Protein AF-A0AAX2A1J1-F1 (afdb_monomer)

Structure (mmCIF, N/CA/C/O backbone):
data_AF-A0AAX2A1J1-F1
#
_entry.id   AF-A0AAX2A1J1-F1
#
loop_
_atom_site.group_PDB
_atom_site.id
_atom_site.type_symbol
_atom_site.label_atom_id
_atom_site.label_alt_id
_atom_site.label_comp_id
_atom_site.label_asym_id
_atom_site.label_entity_id
_atom_site.label_seq_id
_atom_site.pdbx_PDB_ins_code
_atom_site.Cartn_x
_atom_site.Cartn_y
_atom_site.Cartn_z
_atom_site.occupancy
_atom_site.B_iso_or_equiv
_atom_site.auth_seq_id
_atom_site.auth_comp_id
_atom_site.auth_asym_id
_atom_site.auth_atom_id
_atom_site.pdbx_PDB_model_num
ATOM 1 N N . VAL A 1 1 ? 20.962 13.060 -24.053 1.00 59.28 1 VAL A N 1
ATOM 2 C CA . VAL A 1 1 ? 22.257 12.412 -24.413 1.00 59.28 1 VAL A CA 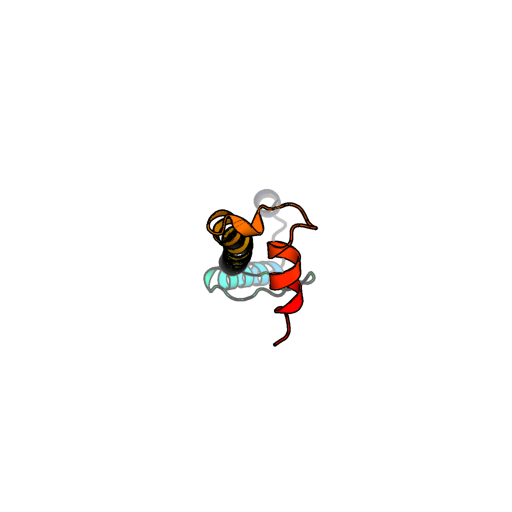1
ATOM 3 C C . VAL A 1 1 ? 22.185 11.640 -25.738 1.00 59.28 1 VAL A C 1
ATOM 5 O O . VAL A 1 1 ? 23.077 11.831 -26.556 1.00 59.28 1 VAL A O 1
ATOM 8 N N . PHE A 1 2 ? 21.122 10.861 -25.992 1.00 56.06 2 PHE A N 1
ATOM 9 C CA . PHE A 1 2 ? 20.852 10.137 -27.254 1.00 56.06 2 PHE A CA 1
ATOM 10 C C . PHE A 1 2 ? 21.056 10.980 -28.528 1.00 56.06 2 PHE A C 1
ATOM 12 O O . PHE A 1 2 ? 21.972 10.719 -29.308 1.00 56.06 2 PHE A O 1
ATOM 19 N N . ALA A 1 3 ? 20.286 12.065 -28.674 1.00 62.12 3 ALA A N 1
ATOM 20 C CA . ALA A 1 3 ? 20.320 12.920 -29.864 1.00 62.12 3 ALA A CA 1
ATOM 21 C C . ALA A 1 3 ? 21.706 13.538 -30.134 1.00 62.12 3 ALA A C 1
ATOM 23 O O . ALA A 1 3 ? 22.097 13.725 -31.282 1.00 62.12 3 ALA A O 1
ATOM 24 N N . LYS A 1 4 ? 22.480 13.814 -29.075 1.00 63.94 4 LYS A N 1
ATOM 25 C CA . LYS A 1 4 ? 23.810 14.436 -29.167 1.00 63.94 4 LYS A CA 1
ATOM 26 C C . LYS A 1 4 ? 24.893 13.445 -29.615 1.00 63.94 4 LYS A C 1
ATOM 28 O O . LYS A 1 4 ? 25.838 13.849 -30.275 1.00 63.94 4 LYS A O 1
ATOM 33 N N . ARG A 1 5 ? 24.761 12.153 -29.282 1.00 63.09 5 ARG A N 1
ATOM 34 C CA . ARG A 1 5 ? 25.709 11.106 -29.714 1.00 63.09 5 ARG A CA 1
ATOM 35 C C . ARG A 1 5 ? 25.433 10.630 -31.138 1.00 63.09 5 ARG A C 1
ATOM 37 O O . ARG A 1 5 ? 26.379 10.510 -31.906 1.00 63.09 5 ARG A O 1
ATOM 44 N N . SER A 1 6 ? 24.156 10.467 -31.497 1.00 60.91 6 SER A N 1
ATOM 45 C CA . SER A 1 6 ? 23.750 10.124 -32.866 1.00 60.91 6 SER A CA 1
ATOM 46 C C . SER A 1 6 ? 24.180 11.191 -33.875 1.00 60.91 6 SER A C 1
ATOM 48 O O . SER A 1 6 ? 24.700 10.849 -34.930 1.00 60.91 6 SER A O 1
ATOM 50 N N . LYS A 1 7 ? 24.024 12.481 -33.537 1.00 59.88 7 LYS A N 1
ATOM 51 C CA . LYS A 1 7 ? 24.474 13.595 -34.391 1.00 59.88 7 LYS A CA 1
ATOM 52 C C . LYS A 1 7 ? 25.988 13.628 -34.621 1.00 59.88 7 LYS A C 1
ATOM 54 O O . LYS A 1 7 ? 26.422 14.151 -35.637 1.00 59.88 7 LYS A O 1
ATOM 59 N N . ASN A 1 8 ? 26.781 13.066 -33.708 1.00 70.06 8 ASN A N 1
ATOM 60 C CA . ASN A 1 8 ? 28.243 13.155 -33.735 1.00 70.06 8 ASN A CA 1
ATOM 61 C C . ASN A 1 8 ? 28.918 11.891 -34.306 1.00 70.06 8 ASN A C 1
ATOM 63 O O . ASN A 1 8 ? 30.090 11.651 -34.021 1.00 70.06 8 ASN A O 1
ATOM 67 N N . GLY A 1 9 ? 28.191 11.041 -35.045 1.00 55.59 9 GLY A N 1
ATOM 68 C CA . GLY A 1 9 ? 28.754 9.890 -35.772 1.00 55.59 9 GLY A CA 1
ATOM 69 C C . GLY A 1 9 ? 29.298 8.747 -34.904 1.00 55.59 9 GLY A C 1
ATOM 70 O O . GLY A 1 9 ? 29.708 7.718 -35.429 1.00 55.59 9 GLY A O 1
ATOM 71 N N . ARG A 1 10 ? 29.268 8.873 -33.571 1.00 61.81 10 ARG A N 1
ATOM 72 C CA . ARG A 1 10 ? 29.493 7.757 -32.641 1.00 61.81 10 ARG A CA 1
ATOM 73 C C . ARG A 1 10 ? 28.192 6.980 -32.498 1.00 61.81 10 ARG A C 1
ATOM 75 O O . ARG A 1 10 ? 27.502 7.084 -31.479 1.00 61.81 10 ARG A O 1
ATOM 82 N N . SER A 1 11 ? 27.843 6.256 -33.557 1.00 59.28 11 SER A N 1
ATOM 83 C CA . SER A 1 11 ? 26.779 5.264 -33.507 1.00 59.28 11 SER A CA 1
ATOM 84 C C . SER A 1 11 ? 27.125 4.209 -32.459 1.00 59.28 11 SER A C 1
ATOM 86 O O . SER A 1 11 ? 28.288 3.933 -32.148 1.00 59.28 11 SER A O 1
ATOM 88 N N . TRP A 1 12 ? 26.090 3.669 -31.827 1.00 67.88 12 TRP A N 1
ATOM 89 C CA . TRP A 1 12 ? 26.261 2.487 -31.000 1.00 67.88 12 TRP A CA 1
ATOM 90 C C . TRP A 1 12 ? 26.746 1.328 -31.875 1.00 67.88 12 TRP A C 1
ATOM 92 O O . TRP A 1 12 ? 26.384 1.248 -33.046 1.00 67.88 12 TRP A O 1
ATOM 102 N N . ARG A 1 13 ? 27.549 0.426 -31.296 1.00 74.06 13 ARG A N 1
ATOM 103 C CA . ARG A 1 13 ? 27.784 -0.893 -31.902 1.00 74.06 13 ARG A CA 1
ATOM 104 C C . ARG A 1 13 ? 26.434 -1.594 -32.072 1.00 74.06 13 ARG A C 1
ATOM 106 O O . ARG A 1 13 ? 25.557 -1.391 -31.230 1.00 74.06 13 ARG A O 1
ATOM 113 N N . ASP A 1 14 ? 26.295 -2.440 -33.085 1.00 79.81 14 ASP A N 1
ATOM 114 C CA . ASP A 1 14 ? 25.028 -3.110 -33.427 1.00 79.81 14 ASP A CA 1
ATOM 115 C C . ASP A 1 14 ? 24.377 -3.808 -32.225 1.00 79.81 14 ASP A C 1
ATOM 117 O O . ASP A 1 14 ? 23.183 -3.651 -31.988 1.00 79.81 14 ASP A O 1
ATOM 121 N N . ALA A 1 15 ? 25.187 -4.442 -31.370 1.00 78.88 15 ALA A N 1
ATOM 122 C CA . ALA A 1 15 ? 24.731 -5.067 -30.127 1.00 78.88 15 ALA A CA 1
ATOM 123 C C . ALA A 1 15 ? 23.995 -4.100 -29.178 1.00 78.88 15 ALA A C 1
ATOM 125 O O . ALA A 1 15 ? 23.055 -4.483 -28.484 1.00 78.88 15 ALA A O 1
ATOM 126 N N . GLY A 1 16 ? 24.408 -2.833 -29.135 1.00 77.50 16 GLY A N 1
ATOM 127 C CA . GLY A 1 16 ? 23.718 -1.811 -28.357 1.00 77.50 16 GLY A CA 1
ATOM 128 C C . GLY A 1 16 ? 22.373 -1.442 -28.977 1.00 77.50 16 GLY A C 1
ATOM 129 O O . GLY A 1 16 ? 21.390 -1.287 -28.253 1.00 77.50 16 GLY A O 1
ATOM 130 N N . ILE A 1 17 ? 22.327 -1.264 -30.301 1.00 80.94 17 ILE A N 1
ATOM 131 C CA . ILE A 1 17 ? 21.092 -0.914 -31.020 1.00 80.94 17 ILE A CA 1
ATOM 132 C C . ILE A 1 17 ? 20.067 -2.032 -30.828 1.00 80.94 17 ILE A C 1
ATOM 134 O O . ILE A 1 17 ? 18.922 -1.769 -30.469 1.00 80.94 17 ILE A O 1
ATOM 138 N N . GLU A 1 18 ? 20.503 -3.279 -30.975 1.00 82.38 18 GLU A N 1
ATOM 139 C CA . GLU A 1 18 ? 19.675 -4.457 -30.762 1.00 82.38 18 GLU A CA 1
ATOM 140 C C . GLU A 1 18 ? 19.160 -4.549 -29.319 1.00 82.38 18 GLU A C 1
ATOM 142 O O . GLU A 1 18 ? 17.966 -4.753 -29.105 1.00 82.38 18 GLU A O 1
ATOM 147 N N . ALA A 1 19 ? 20.020 -4.330 -28.319 1.00 82.19 19 ALA A N 1
ATOM 148 C CA . ALA A 1 19 ? 19.602 -4.315 -26.918 1.00 82.19 19 ALA A CA 1
ATOM 149 C C . ALA A 1 19 ? 18.557 -3.220 -26.634 1.00 82.19 19 ALA A C 1
ATOM 151 O O . ALA A 1 19 ? 17.594 -3.459 -25.904 1.00 82.19 19 ALA A O 1
ATOM 152 N N . MET A 1 20 ? 18.711 -2.037 -27.238 1.00 82.19 20 MET A N 1
ATOM 153 C CA . MET A 1 20 ? 17.740 -0.948 -27.114 1.00 82.19 20 MET A CA 1
ATOM 154 C C . MET A 1 20 ? 16.406 -1.303 -27.779 1.00 82.19 20 MET A C 1
ATOM 156 O O . MET A 1 20 ? 15.359 -1.103 -27.169 1.00 82.19 20 MET A O 1
ATOM 160 N N . LEU A 1 21 ? 16.422 -1.860 -28.992 1.00 85.44 21 LEU A N 1
ATOM 161 C CA . LEU A 1 21 ? 15.205 -2.292 -29.685 1.00 85.44 21 LEU A CA 1
ATOM 162 C C . LEU A 1 21 ? 14.471 -3.386 -28.906 1.00 85.44 21 LEU A C 1
ATOM 164 O O . LEU A 1 21 ? 13.264 -3.278 -28.705 1.00 85.44 21 LEU A O 1
ATOM 168 N N . ARG A 1 22 ? 15.196 -4.384 -28.388 1.00 84.00 22 ARG A N 1
ATOM 169 C CA . ARG A 1 22 ? 14.626 -5.431 -27.528 1.00 84.00 22 ARG A CA 1
ATOM 170 C C . ARG A 1 22 ? 13.977 -4.850 -26.275 1.00 84.00 22 ARG A C 1
ATOM 172 O O . ARG A 1 22 ? 12.898 -5.294 -25.903 1.00 84.00 22 ARG A O 1
ATOM 179 N N . ALA A 1 23 ? 14.587 -3.840 -25.654 1.00 82.69 23 ALA A N 1
ATOM 180 C CA . ALA A 1 23 ? 13.986 -3.156 -24.512 1.00 82.69 23 ALA A CA 1
ATOM 181 C C . ALA A 1 23 ? 12.698 -2.408 -24.900 1.00 82.69 23 ALA A C 1
ATOM 183 O O . ALA A 1 23 ? 11.714 -2.482 -24.176 1.00 82.69 23 ALA A O 1
ATOM 184 N N . ILE A 1 24 ? 12.669 -1.721 -26.048 1.00 83.62 24 ILE A N 1
ATOM 185 C CA . ILE A 1 24 ? 11.465 -1.015 -26.523 1.00 83.62 24 I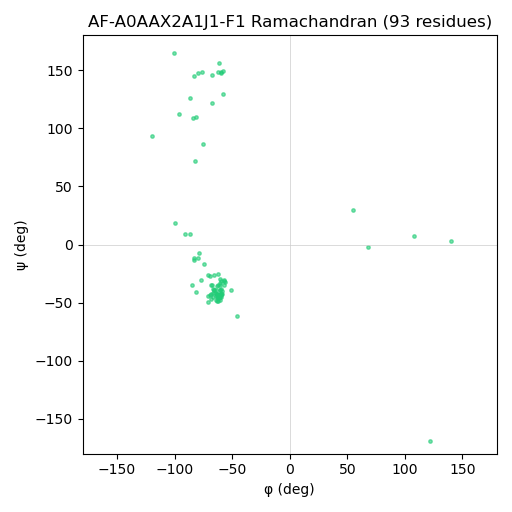LE A CA 1
ATOM 186 C C . ILE A 1 24 ? 10.322 -1.995 -26.809 1.00 83.62 24 ILE A C 1
ATOM 188 O O . ILE A 1 24 ? 9.186 -1.727 -26.421 1.00 83.62 24 ILE A O 1
ATOM 192 N N . VAL A 1 25 ? 10.618 -3.117 -27.469 1.00 87.12 25 VAL A N 1
ATOM 193 C CA . VAL A 1 25 ? 9.638 -4.178 -27.744 1.00 87.12 25 VAL A CA 1
ATOM 194 C C . VAL A 1 25 ? 9.130 -4.779 -26.437 1.00 87.12 25 VAL A C 1
ATOM 196 O O . VAL A 1 25 ? 7.929 -4.803 -26.216 1.00 87.12 25 VAL A O 1
ATOM 199 N N . ALA A 1 26 ? 10.024 -5.132 -25.512 1.00 83.19 26 ALA A N 1
ATOM 200 C CA . ALA A 1 26 ? 9.634 -5.658 -24.208 1.00 83.19 26 ALA A CA 1
ATOM 201 C C . ALA A 1 26 ? 8.761 -4.679 -23.401 1.00 83.19 26 ALA A C 1
ATOM 203 O O . ALA A 1 26 ? 7.793 -5.109 -22.787 1.00 83.19 26 ALA A O 1
ATOM 204 N N . ILE A 1 27 ? 9.033 -3.366 -23.446 1.00 79.50 27 ILE A N 1
ATOM 205 C CA . ILE A 1 27 ? 8.161 -2.355 -22.818 1.00 79.50 27 ILE A CA 1
ATOM 206 C C . ILE A 1 27 ? 6.776 -2.338 -23.476 1.00 79.50 27 ILE A C 1
ATOM 208 O O . ILE A 1 27 ? 5.775 -2.257 -22.770 1.00 79.50 27 ILE A O 1
ATOM 212 N N . LYS A 1 28 ? 6.706 -2.396 -24.814 1.00 81.88 28 LYS A N 1
ATOM 213 C CA . LYS A 1 28 ? 5.432 -2.424 -25.553 1.00 81.88 28 LYS A CA 1
ATOM 214 C C . LYS A 1 28 ? 4.619 -3.683 -25.263 1.00 81.88 28 LYS A C 1
ATOM 216 O O . LYS A 1 28 ? 3.407 -3.582 -25.124 1.00 81.88 28 LYS A O 1
ATOM 221 N N . ASP A 1 29 ? 5.292 -4.818 -25.139 1.00 81.69 29 ASP A N 1
ATOM 222 C CA . ASP A 1 29 ? 4.679 -6.123 -24.897 1.00 81.69 29 ASP A CA 1
ATOM 223 C C . ASP A 1 29 ? 4.468 -6.403 -23.398 1.00 81.69 29 ASP A C 1
ATOM 225 O O . ASP A 1 29 ? 4.120 -7.519 -23.018 1.00 81.69 29 ASP A O 1
ATOM 229 N N . THR A 1 30 ? 4.680 -5.409 -22.522 1.00 74.62 30 THR A N 1
ATOM 230 C CA . THR A 1 30 ? 4.563 -5.531 -21.053 1.00 74.62 30 THR A CA 1
ATOM 231 C C . THR A 1 30 ? 5.416 -6.658 -20.451 1.00 74.62 30 THR A C 1
ATOM 233 O O . THR A 1 30 ? 5.090 -7.237 -19.419 1.00 74.62 30 THR A O 1
ATOM 236 N N . LEU A 1 31 ? 6.543 -6.974 -21.089 1.00 79.06 31 LEU A N 1
ATOM 237 C CA . LEU A 1 31 ? 7.479 -7.997 -20.638 1.00 79.06 31 LEU A CA 1
ATOM 238 C C . LEU A 1 31 ? 8.439 -7.445 -19.579 1.00 79.06 31 LEU A C 1
ATOM 240 O O . LEU A 1 31 ? 8.909 -6.307 -19.648 1.00 79.06 31 LEU A O 1
ATOM 244 N N . LEU A 1 32 ? 8.803 -8.303 -18.626 1.00 74.19 32 LEU A N 1
ATOM 245 C CA . LEU A 1 32 ? 9.766 -7.975 -17.579 1.00 74.19 32 LEU A CA 1
ATOM 246 C C . LEU A 1 32 ? 11.171 -7.795 -18.163 1.00 74.19 32 LEU A C 1
ATOM 248 O O . LEU A 1 32 ? 11.759 -8.719 -18.730 1.00 74.19 32 LEU A O 1
ATOM 252 N N . ILE A 1 33 ? 11.754 -6.613 -17.959 1.00 78.25 33 ILE A N 1
ATOM 253 C CA . ILE A 1 33 ? 13.118 -6.323 -18.405 1.00 78.25 33 ILE A CA 1
ATOM 254 C C . ILE A 1 33 ? 14.081 -6.558 -17.249 1.00 78.25 33 ILE A C 1
ATOM 256 O O . ILE A 1 33 ? 14.096 -5.831 -16.258 1.00 78.25 33 ILE A O 1
ATOM 260 N N . ARG A 1 34 ? 14.929 -7.578 -17.386 1.00 72.69 34 ARG A N 1
ATOM 261 C CA . ARG A 1 34 ? 16.028 -7.838 -16.456 1.00 72.69 34 ARG A CA 1
ATOM 262 C C . ARG A 1 34 ? 17.226 -6.954 -16.780 1.00 72.69 34 ARG A C 1
ATOM 264 O O . ARG A 1 34 ? 17.929 -7.169 -17.765 1.00 72.69 34 ARG A O 1
ATOM 271 N N . THR A 1 35 ? 17.484 -6.003 -15.902 1.00 75.31 35 THR A N 1
ATOM 272 C CA . THR A 1 35 ? 18.664 -5.137 -15.900 1.00 75.31 35 THR A CA 1
ATOM 273 C C . THR A 1 35 ? 19.690 -5.626 -14.879 1.00 75.31 35 THR A C 1
ATOM 275 O O . THR A 1 35 ? 19.380 -6.430 -14.000 1.00 75.31 35 THR A O 1
ATOM 278 N N . ARG A 1 36 ? 20.933 -5.138 -14.976 1.00 73.25 36 ARG A N 1
ATOM 279 C CA . ARG A 1 36 ? 22.004 -5.464 -14.016 1.00 73.25 36 ARG A CA 1
ATOM 280 C C . ARG A 1 36 ? 21.627 -5.108 -12.569 1.00 73.25 36 ARG A C 1
ATOM 282 O O . ARG A 1 36 ? 22.021 -5.825 -11.659 1.00 73.25 36 ARG A O 1
ATOM 289 N N . ASP A 1 37 ? 20.825 -4.060 -12.394 1.00 70.69 37 ASP A N 1
ATOM 290 C CA . ASP A 1 37 ? 20.356 -3.565 -11.093 1.00 70.69 37 ASP A CA 1
ATOM 291 C C . ASP A 1 37 ? 19.017 -4.191 -10.647 1.00 70.69 37 ASP A C 1
ATOM 293 O O . ASP A 1 37 ? 18.414 -3.746 -9.674 1.00 70.69 37 ASP A O 1
ATOM 297 N N . GLY A 1 38 ? 18.533 -5.221 -11.354 1.00 78.06 38 GLY A N 1
ATOM 298 C CA . GLY A 1 38 ? 17.296 -5.939 -11.032 1.00 78.06 38 GLY A CA 1
ATOM 299 C C . GLY A 1 38 ? 16.251 -5.923 -12.151 1.00 78.06 38 GLY A C 1
ATOM 300 O O . GLY A 1 38 ? 16.527 -5.549 -13.294 1.00 78.06 38 GLY A O 1
ATOM 301 N N . VAL A 1 39 ? 15.037 -6.369 -11.821 1.00 75.31 39 VAL A N 1
ATOM 302 C CA . VAL A 1 39 ? 13.908 -6.452 -12.760 1.00 75.31 39 VAL A CA 1
ATOM 303 C C . VAL A 1 39 ? 13.169 -5.118 -12.799 1.00 75.31 39 VAL A C 1
ATOM 305 O O . VAL A 1 39 ? 12.752 -4.587 -11.769 1.00 75.31 39 VAL A O 1
ATOM 308 N N . MET A 1 40 ? 13.012 -4.570 -13.996 1.00 68.56 40 MET A N 1
ATOM 309 C CA . MET A 1 40 ? 12.206 -3.387 -14.236 1.00 68.56 40 MET A CA 1
ATOM 310 C C . MET A 1 40 ? 10.746 -3.817 -14.402 1.00 68.56 40 MET A C 1
ATOM 312 O O . MET A 1 40 ? 10.387 -4.442 -15.398 1.00 68.56 40 MET A O 1
ATOM 316 N N . TYR A 1 41 ? 9.941 -3.493 -13.394 1.00 65.06 41 TYR A N 1
ATOM 317 C CA . TYR A 1 41 ? 8.493 -3.697 -13.386 1.00 65.06 41 TYR A CA 1
ATOM 318 C C . TYR A 1 41 ? 7.787 -2.643 -14.238 1.00 65.06 41 TYR A C 1
ATOM 320 O O . TYR A 1 41 ? 8.237 -1.489 -14.307 1.00 65.06 41 TYR A O 1
ATOM 328 N N . GLY A 1 42 ? 6.668 -3.036 -14.844 1.00 63.41 42 GLY A N 1
ATOM 329 C CA . GLY A 1 42 ? 5.796 -2.116 -15.566 1.00 63.41 42 GLY A CA 1
ATOM 330 C C . GLY A 1 42 ? 5.226 -1.038 -14.638 1.00 63.41 42 GLY A C 1
ATOM 331 O O . GLY A 1 42 ? 5.128 -1.212 -13.420 1.00 63.41 42 GLY A O 1
ATOM 332 N N . ALA A 1 43 ? 4.840 0.109 -15.203 1.00 59.25 43 ALA A N 1
ATOM 333 C CA . ALA A 1 43 ? 4.182 1.167 -14.432 1.00 59.25 43 ALA A CA 1
ATOM 334 C C . ALA A 1 43 ? 2.850 0.690 -13.813 1.00 59.25 43 ALA A C 1
ATOM 336 O O . ALA A 1 43 ? 2.492 1.150 -12.732 1.00 59.25 43 ALA A O 1
ATOM 337 N N . GLU A 1 44 ? 2.167 -0.261 -14.456 1.00 57.53 44 GLU A N 1
ATOM 338 C CA . GLU A 1 44 ? 0.901 -0.842 -13.990 1.00 57.53 44 GLU A CA 1
ATOM 339 C C . GLU A 1 44 ? 1.067 -1.686 -12.717 1.00 57.53 44 GLU A C 1
ATOM 341 O O . GLU A 1 44 ? 0.370 -1.431 -11.738 1.00 57.53 44 GLU A O 1
ATOM 346 N N . GLU A 1 45 ? 2.063 -2.577 -12.645 1.00 58.50 45 GLU A N 1
ATOM 347 C CA . GLU A 1 45 ? 2.342 -3.379 -11.435 1.00 58.50 45 GLU A CA 1
ATOM 348 C C . GLU A 1 45 ? 2.690 -2.493 -10.218 1.00 58.50 45 GLU A C 1
ATOM 350 O O . GLU A 1 45 ? 2.348 -2.783 -9.065 1.00 58.50 45 GLU A O 1
ATOM 355 N N . ARG A 1 46 ? 3.340 -1.344 -10.457 1.00 58.28 46 ARG A N 1
ATOM 356 C CA . ARG A 1 46 ? 3.611 -0.349 -9.405 1.00 58.28 46 ARG A CA 1
ATOM 357 C C . ARG A 1 46 ? 2.361 0.393 -8.934 1.00 58.28 46 ARG A C 1
ATOM 359 O O . ARG A 1 46 ? 2.354 0.886 -7.809 1.00 58.28 46 ARG A O 1
ATOM 366 N N . GLU A 1 47 ? 1.334 0.525 -9.764 1.00 59.97 47 GLU A N 1
ATOM 367 C CA . GLU A 1 47 ? 0.069 1.159 -9.381 1.00 59.97 47 GLU A CA 1
ATOM 368 C C . GLU A 1 47 ? -0.876 0.170 -8.690 1.00 59.97 47 GLU A C 1
ATOM 370 O O . GLU A 1 47 ? -1.540 0.541 -7.722 1.00 59.97 47 GLU A O 1
ATOM 375 N N . GLU A 1 48 ? -0.887 -1.101 -9.092 1.00 61.28 48 GLU A N 1
ATOM 376 C CA . GLU A 1 48 ? -1.655 -2.152 -8.411 1.00 61.28 48 GLU A CA 1
ATOM 377 C C . GLU A 1 48 ? -1.211 -2.324 -6.957 1.00 61.28 48 GLU A C 1
ATOM 379 O O . GLU A 1 48 ? -2.024 -2.235 -6.036 1.00 61.28 48 GLU A O 1
ATOM 384 N N . THR A 1 49 ? 0.098 -2.411 -6.721 1.00 64.00 49 THR A N 1
ATOM 385 C CA . THR A 1 49 ? 0.664 -2.481 -5.362 1.00 64.00 49 THR A CA 1
ATOM 386 C C . THR A 1 49 ? 0.328 -1.249 -4.505 1.00 64.00 49 THR A C 1
ATOM 388 O O . THR A 1 49 ? 0.075 -1.355 -3.298 1.00 64.00 49 THR A O 1
ATOM 391 N N . LYS A 1 50 ? 0.246 -0.053 -5.103 1.00 65.06 50 LYS A N 1
ATOM 392 C CA . LYS A 1 50 ? -0.230 1.157 -4.405 1.00 65.06 50 LYS A CA 1
ATOM 393 C C . LYS A 1 50 ? -1.720 1.080 -4.077 1.00 65.06 50 LYS A C 1
ATOM 395 O O . LYS A 1 50 ? -2.114 1.424 -2.964 1.00 65.06 50 LYS A O 1
ATOM 400 N N . ARG A 1 51 ? -2.556 0.611 -5.003 1.00 64.44 51 ARG A N 1
ATOM 401 C CA . ARG A 1 51 ? -3.999 0.445 -4.767 1.00 64.44 51 ARG A CA 1
ATOM 402 C C . ARG A 1 51 ? -4.264 -0.556 -3.648 1.00 64.44 51 ARG A C 1
ATOM 404 O O . ARG A 1 51 ? -5.008 -0.246 -2.721 1.00 64.44 51 ARG A O 1
ATOM 411 N N . GLU A 1 52 ? -3.584 -1.697 -3.661 1.00 68.44 52 GLU A N 1
ATOM 412 C CA . GLU A 1 52 ? -3.693 -2.705 -2.603 1.00 68.44 52 GLU A CA 1
ATOM 413 C C . GLU A 1 52 ? -3.290 -2.160 -1.229 1.00 68.44 52 GLU A C 1
ATOM 415 O O . GLU A 1 52 ? -3.961 -2.406 -0.221 1.00 68.44 52 GLU A O 1
ATOM 420 N N . THR A 1 53 ? -2.204 -1.387 -1.165 1.00 76.06 53 THR A N 1
ATOM 421 C CA . THR A 1 53 ? -1.758 -0.780 0.096 1.00 76.06 53 THR A CA 1
ATOM 422 C C . THR A 1 53 ? -2.720 0.295 0.599 1.00 76.06 53 THR A C 1
ATOM 424 O O . THR A 1 53 ? -2.934 0.389 1.811 1.00 76.06 53 THR A O 1
ATOM 427 N N . ILE A 1 54 ? -3.354 1.063 -0.291 1.00 77.88 54 ILE A N 1
ATOM 428 C CA . ILE A 1 54 ? -4.406 2.026 0.066 1.00 77.88 54 ILE A CA 1
ATOM 429 C C . ILE A 1 54 ? -5.630 1.301 0.636 1.00 77.88 54 ILE A C 1
ATOM 431 O O . ILE A 1 54 ? -6.103 1.673 1.711 1.00 77.88 54 ILE A O 1
ATOM 435 N N . VAL A 1 55 ? -6.100 0.235 -0.017 1.00 81.88 55 VAL A N 1
ATOM 436 C CA . VAL A 1 55 ? -7.256 -0.552 0.447 1.00 81.88 55 VAL A CA 1
ATOM 437 C C . VAL A 1 55 ? -6.987 -1.162 1.823 1.00 81.88 55 VAL A C 1
ATOM 439 O O . VAL A 1 55 ? -7.807 -1.030 2.730 1.00 81.88 55 VAL A O 1
ATOM 442 N N . LYS A 1 56 ? -5.801 -1.746 2.038 1.00 83.19 56 LYS A N 1
ATOM 443 C CA . LYS A 1 56 ? -5.416 -2.289 3.353 1.00 83.19 56 LYS A CA 1
ATOM 444 C C . LYS A 1 56 ? -5.388 -1.215 4.444 1.00 83.19 56 LYS A C 1
ATOM 446 O O . LYS A 1 56 ? -5.811 -1.477 5.570 1.00 83.19 56 LYS A O 1
ATOM 451 N N . LYS A 1 57 ? -4.912 -0.003 4.136 1.00 83.44 57 LYS A N 1
ATOM 452 C CA . LYS A 1 57 ? -4.933 1.128 5.081 1.00 83.44 57 LYS A CA 1
ATOM 453 C C . LYS A 1 57 ? -6.359 1.591 5.382 1.00 83.44 57 LYS A C 1
ATOM 455 O O . LYS A 1 57 ? -6.668 1.851 6.543 1.00 83.44 57 LYS A O 1
ATOM 460 N N . ALA A 1 58 ? -7.220 1.658 4.369 1.00 80.69 58 ALA A N 1
ATOM 461 C CA . ALA A 1 58 ? -8.622 2.025 4.535 1.00 80.69 58 ALA A CA 1
ATOM 462 C C . ALA A 1 58 ? -9.366 1.015 5.423 1.00 80.69 58 ALA A C 1
ATOM 464 O O . ALA A 1 58 ? -10.021 1.420 6.378 1.00 80.69 58 ALA A O 1
ATOM 465 N N . LEU A 1 59 ? -9.185 -0.290 5.189 1.00 84.19 59 LEU A N 1
ATOM 466 C CA . LEU A 1 59 ? -9.784 -1.345 6.015 1.00 84.19 59 LEU A CA 1
ATOM 467 C C . LEU A 1 59 ? -9.349 -1.261 7.483 1.00 84.19 59 LEU A C 1
ATOM 469 O O . LEU A 1 59 ? -10.192 -1.343 8.373 1.00 84.19 59 LEU A O 1
ATOM 473 N N . LYS A 1 60 ? -8.056 -1.030 7.749 1.00 81.88 60 LYS A N 1
ATOM 474 C CA . LYS A 1 60 ? -7.571 -0.811 9.122 1.00 81.88 60 LYS A CA 1
ATOM 475 C C . LYS A 1 60 ? -8.235 0.399 9.775 1.00 81.88 60 LYS A C 1
ATOM 477 O O . LYS A 1 60 ? -8.637 0.318 10.929 1.00 81.88 60 LYS A O 1
ATOM 482 N N . ARG A 1 61 ? -8.383 1.503 9.036 1.00 82.38 61 ARG A N 1
ATOM 483 C CA . ARG A 1 61 ? -9.029 2.720 9.546 1.00 82.38 61 ARG A CA 1
ATOM 484 C C . ARG A 1 61 ? -10.496 2.479 9.900 1.00 82.38 61 ARG A C 1
ATOM 486 O O . ARG A 1 61 ? -10.925 2.917 10.960 1.00 82.38 61 ARG A O 1
ATOM 493 N N . VAL A 1 62 ? -11.229 1.752 9.056 1.00 82.06 62 VAL A N 1
ATOM 494 C CA . VAL A 1 62 ? -12.624 1.371 9.327 1.00 82.06 62 VAL A CA 1
ATOM 495 C C . VAL A 1 62 ? -12.718 0.498 10.578 1.00 82.06 62 VAL A C 1
ATOM 497 O O . VAL A 1 62 ? -13.559 0.761 11.428 1.00 82.06 62 VAL A O 1
ATOM 500 N N . GLN A 1 63 ? -11.832 -0.491 10.741 1.00 80.12 63 GLN A N 1
ATOM 501 C CA . GLN A 1 63 ? -11.804 -1.326 11.949 1.00 80.12 63 GLN A CA 1
ATOM 502 C C . GLN A 1 63 ? -11.570 -0.500 13.221 1.00 80.12 63 GLN A C 1
ATOM 504 O O . GLN A 1 63 ? -12.277 -0.690 14.207 1.00 80.12 63 GLN A O 1
ATOM 509 N N . THR A 1 64 ? -10.620 0.440 13.199 1.00 78.88 64 THR A N 1
ATOM 510 C CA . THR A 1 64 ? -10.368 1.332 14.341 1.00 78.88 64 THR A CA 1
ATOM 511 C C . THR A 1 64 ? -11.589 2.199 14.647 1.00 78.88 64 THR A C 1
ATOM 513 O O . THR A 1 64 ? -12.058 2.214 15.782 1.00 78.88 64 THR A O 1
ATOM 516 N N . GLN A 1 65 ? -12.170 2.837 13.629 1.00 81.06 65 GLN A N 1
ATOM 517 C CA . GLN A 1 65 ? -13.363 3.671 13.797 1.00 81.06 65 GLN A CA 1
ATOM 518 C C . GLN A 1 65 ? -14.566 2.875 14.304 1.00 81.06 65 GLN A C 1
ATOM 520 O O . GLN A 1 65 ? -15.338 3.380 15.106 1.00 81.06 65 GLN A O 1
ATOM 525 N N . MET A 1 66 ? -14.719 1.615 13.896 1.00 77.56 66 MET A N 1
ATOM 526 C CA . MET A 1 66 ? -15.825 0.777 14.353 1.00 77.56 66 MET A CA 1
ATOM 527 C C . MET A 1 66 ? -15.768 0.527 15.864 1.00 77.56 66 MET A C 1
ATOM 529 O O . MET A 1 66 ? -16.807 0.523 16.515 1.00 77.56 66 MET A O 1
ATOM 533 N N . THR A 1 67 ? -14.572 0.384 16.446 1.00 75.81 67 THR A N 1
ATOM 534 C CA . THR A 1 67 ? -14.436 0.250 17.908 1.00 75.81 67 THR A CA 1
ATOM 535 C C . THR A 1 67 ? -14.811 1.523 18.662 1.00 75.81 67 THR A C 1
ATOM 537 O O . THR A 1 67 ? -15.394 1.435 19.741 1.00 75.81 67 THR A O 1
ATOM 540 N N . GLU A 1 68 ? -14.519 2.691 18.088 1.00 77.62 68 GLU A N 1
ATOM 541 C CA . GLU A 1 68 ? -14.889 3.995 18.649 1.00 77.62 68 GLU A CA 1
ATOM 542 C C . GLU A 1 68 ? -16.401 4.211 18.543 1.00 77.62 68 GLU A C 1
ATOM 544 O O . GLU A 1 68 ? -17.055 4.433 19.553 1.00 77.62 68 GLU A O 1
ATOM 549 N N . VAL A 1 69 ? -16.988 3.991 17.362 1.00 77.75 69 VAL A N 1
ATOM 550 C CA . VAL A 1 69 ? -18.438 4.111 17.137 1.00 77.75 69 VAL A CA 1
ATOM 551 C C . VAL A 1 69 ? -19.228 3.167 18.043 1.00 77.75 69 VAL A C 1
ATOM 553 O O . VAL A 1 69 ? -20.243 3.561 18.611 1.00 77.75 69 VAL A O 1
ATOM 556 N N . VAL A 1 70 ? -18.789 1.916 18.208 1.00 78.56 70 VAL A N 1
ATOM 557 C CA . VAL A 1 70 ? -19.459 0.970 19.114 1.00 78.56 70 VAL A CA 1
ATOM 558 C C . VAL A 1 70 ? -19.342 1.423 20.569 1.00 78.56 70 VAL A C 1
ATOM 560 O O . VAL A 1 70 ? -20.315 1.314 21.309 1.00 78.56 70 VAL A O 1
ATOM 563 N N . ARG A 1 71 ? -18.188 1.962 20.984 1.00 75.19 71 ARG A N 1
ATOM 564 C CA . ARG A 1 71 ? -18.006 2.514 22.334 1.00 75.19 71 ARG A CA 1
ATOM 565 C C . ARG A 1 71 ? -18.930 3.707 22.578 1.00 75.19 71 ARG A C 1
ATOM 567 O O . ARG A 1 71 ? -19.561 3.755 23.628 1.00 75.19 71 ARG A O 1
ATOM 574 N N . ASP A 1 72 ? -19.061 4.591 21.593 1.00 78.31 72 ASP A N 1
ATOM 575 C CA . ASP A 1 72 ? -19.891 5.796 21.679 1.00 78.31 72 ASP A CA 1
ATOM 576 C C . ASP A 1 72 ? -21.397 5.485 21.719 1.00 78.31 72 ASP A C 1
ATOM 578 O O . ASP A 1 72 ? -22.181 6.224 22.311 1.00 78.31 72 ASP A O 1
ATOM 582 N N . ASN A 1 73 ? -21.822 4.358 21.136 1.00 79.12 73 ASN A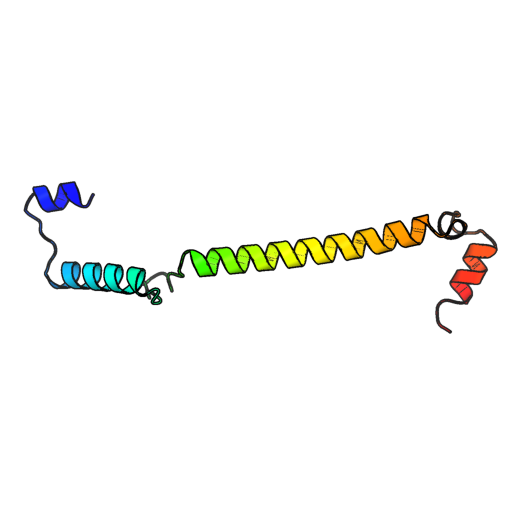 N 1
ATOM 583 C CA . ASN A 1 73 ? -23.216 3.902 21.190 1.00 79.12 73 ASN A CA 1
ATOM 584 C C . ASN A 1 73 ? -23.597 3.229 22.514 1.00 79.12 73 ASN A C 1
ATOM 586 O O . ASN A 1 73 ? -24.766 2.908 22.726 1.00 79.12 73 ASN A O 1
ATOM 590 N N . ILE A 1 74 ? -22.631 2.982 23.397 1.00 80.00 74 ILE A N 1
ATOM 591 C CA . ILE A 1 74 ? -22.846 2.249 24.637 1.00 80.00 74 ILE A CA 1
ATOM 592 C C . ILE A 1 74 ? -22.489 3.169 25.816 1.00 80.00 74 ILE A C 1
ATOM 594 O O . ILE A 1 74 ? -21.338 3.204 26.254 1.00 80.00 74 ILE A O 1
ATOM 598 N N . PRO A 1 75 ? -23.472 3.893 26.392 1.00 76.81 75 PRO A N 1
ATOM 599 C CA . PRO A 1 75 ? -23.220 4.947 27.378 1.00 76.81 75 PRO A CA 1
ATOM 600 C C . PRO A 1 75 ? -22.446 4.489 28.619 1.00 76.81 75 PRO A C 1
ATOM 602 O O . PRO A 1 75 ? -21.692 5.258 29.211 1.00 76.81 75 PRO A O 1
ATOM 605 N N . TYR A 1 76 ? -22.607 3.228 29.025 1.00 74.31 76 TYR A N 1
ATOM 606 C CA . TYR A 1 76 ? -21.907 2.681 30.185 1.00 74.31 76 TYR A CA 1
ATOM 607 C C . TYR A 1 76 ? -20.419 2.393 29.930 1.00 74.31 76 TYR A C 1
ATOM 609 O O . TYR A 1 76 ? -19.662 2.282 30.889 1.00 74.31 76 TYR A O 1
ATOM 617 N N . LEU A 1 77 ? -19.970 2.330 28.669 1.00 73.56 77 LEU A N 1
ATOM 618 C CA . LEU A 1 77 ? -18.547 2.211 28.325 1.00 73.56 77 LEU A CA 1
ATOM 619 C C . LEU A 1 77 ? -17.796 3.551 28.392 1.00 73.56 77 LEU A C 1
ATOM 621 O O . LEU A 1 77 ? -16.567 3.550 28.359 1.00 73.56 77 LEU A O 1
ATOM 625 N N . HIS A 1 78 ? -18.504 4.680 28.513 1.00 74.25 78 HIS A N 1
ATOM 626 C CA . HIS A 1 78 ? -17.901 5.995 28.769 1.00 74.25 78 HIS A CA 1
ATOM 627 C C . HIS A 1 78 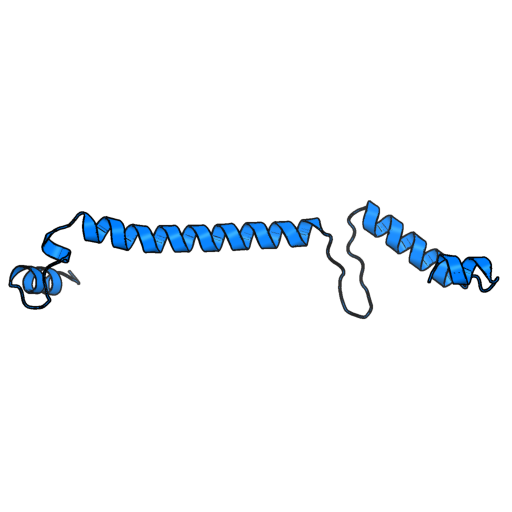? -17.612 6.264 30.248 1.00 74.25 78 HIS A C 1
ATOM 629 O O . HIS A 1 78 ? -16.955 7.254 30.573 1.00 74.25 78 HIS A O 1
ATOM 635 N N . GLN A 1 79 ? -18.125 5.429 31.152 1.00 74.88 79 GLN A N 1
ATOM 636 C CA . GLN A 1 79 ? -17.950 5.638 32.583 1.00 74.88 79 GLN A CA 1
ATOM 637 C C . GLN A 1 79 ? -16.484 5.443 32.983 1.00 74.88 79 GLN A C 1
ATOM 639 O O . GLN A 1 79 ? -15.770 4.615 32.415 1.00 74.88 79 GLN A O 1
ATOM 644 N N . SER A 1 80 ? -16.029 6.211 33.974 1.00 71.50 80 SER A N 1
ATOM 645 C CA . SER A 1 8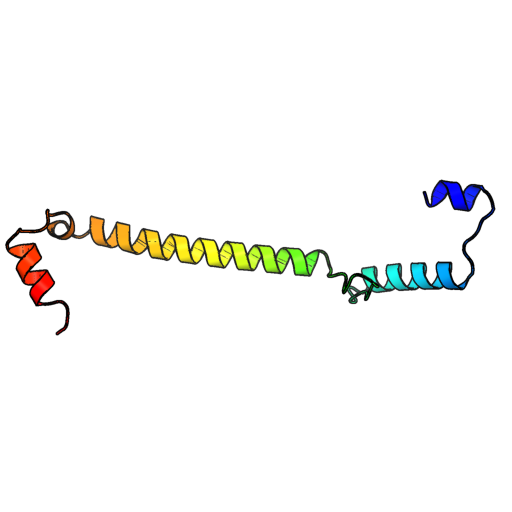0 ? -14.693 6.042 34.538 1.00 71.50 80 SER A CA 1
ATOM 646 C C . SER A 1 80 ? -14.522 4.638 35.126 1.00 71.50 80 SER A C 1
ATOM 648 O O . SER A 1 80 ? -15.466 4.021 35.633 1.00 71.50 80 SER A O 1
ATOM 650 N N . SER A 1 81 ? -13.289 4.131 35.072 1.00 67.06 81 SER A N 1
ATOM 651 C CA . SER A 1 81 ? -12.909 2.894 35.750 1.00 67.06 81 SER A CA 1
ATOM 652 C C . SER A 1 81 ? -13.186 3.017 37.253 1.00 67.06 81 SER A C 1
ATOM 654 O O . SER A 1 81 ? -12.750 3.992 37.867 1.00 67.06 81 SER A O 1
ATOM 656 N N . GLY A 1 82 ? -13.890 2.037 37.829 1.00 70.25 82 GLY A N 1
ATOM 657 C CA . GLY A 1 82 ? -14.279 2.016 39.249 1.00 70.25 82 GLY A CA 1
ATOM 658 C C . GLY A 1 82 ? -15.769 2.260 39.519 1.00 70.25 82 GLY A C 1
ATOM 659 O O . GLY A 1 82 ? -16.168 2.406 40.670 1.00 70.25 82 GLY A O 1
ATOM 660 N N . THR A 1 83 ? -16.609 2.318 38.481 1.00 79.44 83 THR A N 1
ATOM 661 C CA . THR A 1 83 ? -18.066 2.243 38.658 1.00 79.44 83 THR A CA 1
ATOM 662 C C . THR A 1 83 ? -18.517 0.788 38.855 1.00 79.44 83 THR A C 1
ATOM 664 O O . THR A 1 83 ? -17.947 -0.113 38.234 1.00 79.44 83 THR A O 1
ATOM 667 N N . PRO A 1 84 ? -19.585 0.530 39.637 1.00 80.62 84 PRO A N 1
ATOM 668 C CA . PRO A 1 84 ? -20.098 -0.831 39.846 1.00 80.62 84 PRO A CA 1
ATOM 669 C C . PRO A 1 84 ? -20.463 -1.551 38.536 1.00 80.62 84 PRO A C 1
ATOM 671 O O . PRO A 1 84 ? -20.310 -2.763 38.412 1.00 80.62 84 PRO A O 1
ATOM 674 N N . ILE A 1 85 ? -20.915 -0.793 37.530 1.00 79.06 85 ILE A N 1
ATOM 675 C CA . ILE A 1 85 ? -21.241 -1.311 36.194 1.00 79.06 85 ILE A CA 1
ATOM 676 C C . ILE A 1 85 ? -19.970 -1.753 35.455 1.00 79.06 85 ILE A C 1
ATOM 678 O O . ILE A 1 85 ? -19.953 -2.825 34.854 1.00 79.06 85 ILE A O 1
ATOM 682 N N . TYR A 1 86 ? -18.894 -0.962 35.520 1.00 81.06 86 TYR A N 1
ATOM 683 C CA . TYR A 1 86 ? -17.605 -1.323 34.931 1.00 81.06 86 TYR A CA 1
ATOM 684 C C . TYR A 1 86 ? -17.030 -2.601 35.558 1.00 81.06 86 TYR A C 1
ATOM 686 O O . TYR A 1 86 ? -16.573 -3.484 34.834 1.00 81.06 86 TYR A O 1
ATOM 694 N N . GLU A 1 87 ? -17.094 -2.734 36.885 1.00 80.94 87 GLU A N 1
ATOM 695 C CA . GLU A 1 87 ? -16.617 -3.925 37.601 1.00 80.94 87 GLU A CA 1
ATOM 696 C C . GLU A 1 87 ? -17.402 -5.186 37.222 1.00 80.94 87 GLU A C 1
ATOM 698 O O . GLU A 1 87 ? -16.801 -6.226 36.950 1.00 80.94 87 GLU A O 1
ATOM 703 N N . ALA A 1 88 ? -18.731 -5.083 37.116 1.00 84.19 88 ALA A N 1
ATOM 704 C CA . ALA A 1 88 ? -19.581 -6.189 36.683 1.00 84.19 88 ALA A CA 1
ATOM 705 C C . ALA A 1 88 ? -19.268 -6.637 35.242 1.00 84.19 88 ALA A C 1
ATOM 707 O O . ALA A 1 88 ? -19.137 -7.830 34.973 1.00 84.19 88 ALA A O 1
ATOM 708 N N . LEU A 1 89 ? -19.097 -5.691 34.312 1.00 80.56 89 LEU A N 1
ATOM 709 C CA . LEU A 1 89 ? -18.735 -5.994 32.922 1.00 80.56 89 LEU A CA 1
ATOM 710 C C . LEU A 1 89 ? -17.331 -6.591 32.805 1.00 80.56 89 LEU A C 1
ATOM 712 O O . LEU A 1 89 ? -17.108 -7.506 32.012 1.00 80.56 89 LEU A O 1
ATOM 716 N N . GLN A 1 90 ? -16.386 -6.097 33.603 1.00 80.38 90 GLN A N 1
ATOM 717 C CA . GLN A 1 90 ? -15.031 -6.630 33.651 1.00 80.38 90 GLN A CA 1
ATOM 718 C C . GLN A 1 90 ? -15.015 -8.063 34.203 1.00 80.38 90 GLN A C 1
ATOM 720 O O . GLN A 1 90 ? -14.289 -8.901 33.674 1.00 80.38 90 GLN A O 1
ATOM 725 N N . ALA A 1 91 ? -15.837 -8.365 35.213 1.00 84.06 91 ALA A N 1
ATOM 726 C CA . ALA A 1 91 ? -15.979 -9.709 35.774 1.00 84.06 91 ALA A CA 1
ATOM 727 C C . ALA A 1 91 ? -16.598 -10.718 34.787 1.00 84.06 91 ALA A C 1
ATOM 729 O O . ALA A 1 91 ? -16.326 -11.913 34.877 1.00 84.06 91 ALA A O 1
ATOM 730 N N . LEU A 1 92 ? -17.394 -10.246 33.823 1.00 81.12 92 LEU A N 1
ATOM 731 C CA . LEU A 1 92 ? -17.991 -11.064 32.759 1.00 81.12 92 LEU A CA 1
ATOM 732 C C . LE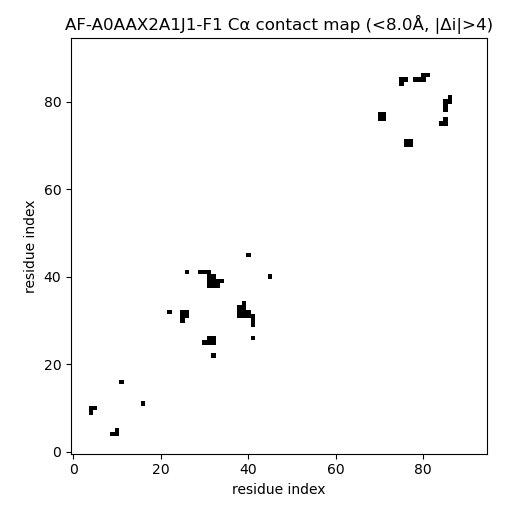U A 1 92 ? -17.049 -11.315 31.569 1.00 81.12 92 LEU A C 1
ATOM 734 O O . LEU A 1 92 ? -17.331 -12.164 30.724 1.00 81.12 92 LEU A O 1
ATOM 738 N N . LYS A 1 93 ? -15.930 -10.589 31.468 1.00 76.56 93 LYS A N 1
ATOM 739 C CA . LYS A 1 93 ? -14.989 -10.697 30.348 1.00 76.56 93 LYS A CA 1
ATOM 740 C C . LYS A 1 93 ? -14.147 -11.976 30.471 1.00 76.56 93 LYS A C 1
ATOM 742 O O . LYS A 1 93 ? -13.037 -11.939 30.993 1.00 76.56 93 LYS A O 1
ATOM 747 N N . GLY A 1 94 ? -14.661 -13.095 29.962 1.00 65.94 94 GLY A N 1
ATOM 748 C CA . GLY A 1 94 ? -13.966 -14.391 29.964 1.00 65.94 94 GLY A CA 1
ATOM 749 C C . GLY A 1 94 ? -14.840 -15.611 30.268 1.00 65.94 94 GLY A C 1
ATOM 750 O O . GLY A 1 94 ? -14.294 -16.710 30.347 1.00 65.94 94 GLY A O 1
ATOM 751 N N . PHE A 1 95 ? -16.151 -15.419 30.440 1.00 50.38 95 PHE A N 1
ATOM 752 C CA . PHE A 1 95 ? -17.150 -16.48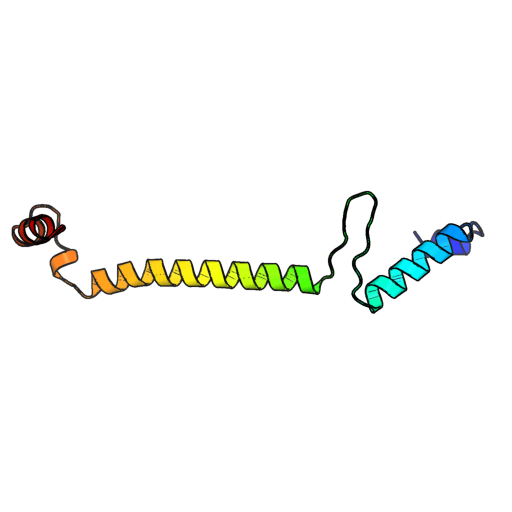6 30.338 1.00 50.38 95 PHE A CA 1
ATOM 753 C C . PHE A 1 95 ? -17.530 -16.766 28.881 1.00 50.38 95 PHE A C 1
ATOM 755 O O . PHE A 1 95 ? -17.452 -15.821 28.058 1.00 50.38 95 PHE A O 1
#

Mean predicted aligned error: 16.17 Å

Organism: NCBI:txid33934

Nearest PDB structures (foldseek):
  1lnw-assembly3_F  TM=3.646E-01  e=7.882E+00  Pseudomonas aeruginosa

Radius of gyration: 30.26 Å; Cα contacts (8 Å, |Δi|>4): 36; chains: 1; bounding box: 53×31×76 Å

Secondary structure (DSSP, 8-state):
-HHHHHTTT-PPPHHHHHHHHHHHHHHHTT--EEETTEEE--HHHHHHHHHHHHHHHHHHHHHHHHHHHHHHT-GGGGSPTT-HHHHHHHHHTT-

Sequence (95 aa):
VFAKRSKNGRSWRDAGIEAMLRAIVAIKDTLLIRTRDGVMYGAEEREETKRETIVKKALKRVQTQMTEVVRDNIPYLHQSSGTPIYEALQALKGF

Solvent-accessible surface area (backbone atoms only — not comparable to full-atom values): 5791 Å² total; per-residue (Å²): 112,69,72,65,37,58,74,65,73,59,63,72,58,67,71,53,54,51,54,52,51,51,50,53,49,31,59,73,70,73,44,81,45,80,49,98,93,44,73,49,74,58,75,63,64,60,48,52,57,49,51,53,52,49,51,56,51,50,52,52,51,51,56,56,48,49,57,51,54,55,43,71,73,34,74,76,71,71,55,65,90,86,38,75,66,48,53,54,54,57,72,54,69,83,118

pLDDT: mean 74.03, std 8.7, range [50.38, 87.12]

Foldseek 3Di:
DVVVCVVVPVDDDPVVVVVVVVVVVCLVVQHWDQDPVGTDHHPVVVVVVVVVVVVVVVVVVVVVVVVVVVCVVDVVSPDDPPDPSNVVVVVVVPD

=== Feature glossary ===
Key to the feature types in this record:

pLDDT. pLDDT is the predicted lDDT-Cα score: AlphaFold's confidence that the local environment of each residue (all inter-atomic distances within 15 Å) is correctly placed. It is a per-residue number between 0 and 100, with higher meaning more reliable.

Radius of gyration, Cα contacts, bounding box. The geometric summary reports three shape descriptors. Rg (radius of gyration) measures how spread out the Cα atoms are about their centre of mass; compact globular proteins have small Rg, elongated or unfolded ones large. Cα contacts (<8 Å, |i−j|>4) count long-range residue pairs in spatial proximity — high for tightly packed folds, near zero for rods or random coil. The bounding-box extents give the protein's footprint along x, y, z in Å.

Backbone torsions (φ/ψ). Backbone dihedral angles. Every residue except chain 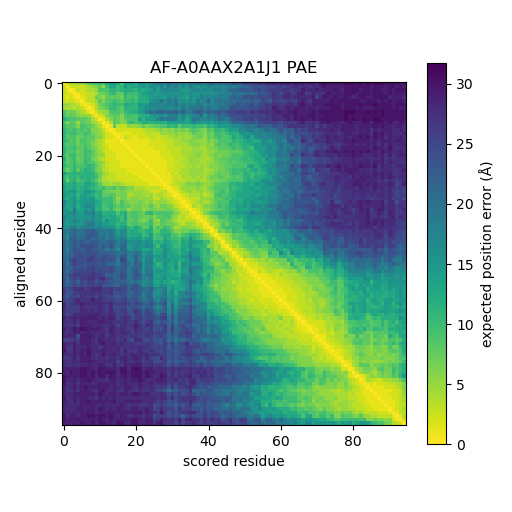termini has a φ (preceding-C → N → Cα → C) and a ψ (N → Cα → C → next-N). They are reported in degrees following the IUPAC sign convention. Secondary structure is essentially a statement about which (φ, ψ) basin each residue occupies.

Contact-map, Ramachandran, and PAE plots. Plot images: a contact map (which residues are close in 3D, as an N×N binary image), a Ramachandran scatter (backbone torsion angles, revealing secondary-structure composition at a glance), and — for AlphaFold structures — a PAE heatmap (pairwise prediction confidence).

Predicted alig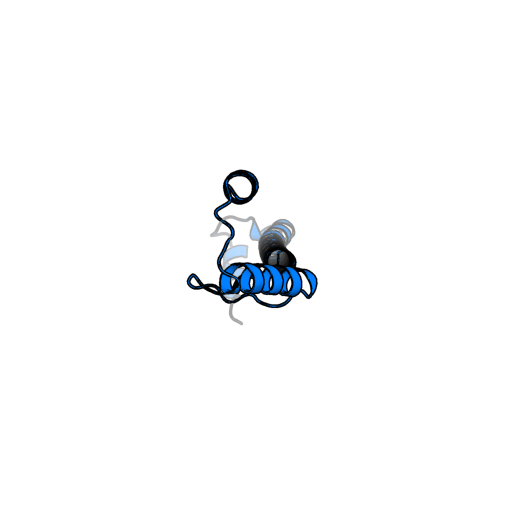ned error. Predicted Aligned Error (PAE) is an AlphaFold confidence matrix: entry (i, j) is the expected error in the position of residue j, in ångströms, when the prediction is superimposed on the true structure at residue i. Low PAE within a block of residues means that block is internally rigid and well-predicted; high PAE between two blocks means their relative placement is uncertain even if each block individually is confident.

Secondary structure (3-state, P-SEA). Three-state secondary structure (P-SEA) collapses the eight DSSP classes into helix (a), strand (b), and coil (c). P-SEA assigns these from Cα geometry alone — distances and angles — without requiring backbone oxygens, so it works on any Cα trace.

Solvent-accessible surface area. Solvent-accessible surface area (SASA) is the area in Å² traced out by the centre of a 1.4 Å probe sphere (a water molecule) rolled over the protein's van der Waals surface (Shrake–Rupley / Lee–Richards construction). Buried residues have near-zero SASA; fully exposed residues can exceed 200 Å². The total SASA scales roughly with the number of surface residues.

Foldseek 3Di. The Foldseek 3Di string encodes local tertiary geometry as a 20-letter alphabet — one character per residue — derived from the relative positions of nearby Cα atoms. Unlike the amino-acid sequence, 3Di is a direct function of the 3D structure, so two proteins with the same fold have similar 3Di strings even at low sequence identity.

B-factor. For experimental (PDB) structures, the B-factor (temperature factor) quantifies the positional spread of each atom in the crystal — a combination of thermal vibration and static disorder — in units of Å². High B-factors mark flexible loops or poorly resolved regions; low B-factors mark the rigid, well-ordered core.

mmCIF coordinates. The mmCIF block holds the 3D Cartesian coordinates of each backbone atom (N, Cα, C, O) in ångströms. mmCIF is the PDB's canonical archive format — a tagged-loop text representation of the atomic model.

InterPro / GO / CATH / organism. Functional annotations link the protein to curated databases. InterPro entries identify conserved domains and families by matching the sequence against member-database signatures (Pfam, PROSITE, CDD, …). Gene Ontology (GO) terms describe molecular function, biological process, and cellular component in a controlled vocabulary. CATH places the structure in a hierarchical fold classification (Class/Architecture/Topology/Homologous-superfamily). The organism is the source species.

Rendered structure images. Structure images are PyMOL renders from six orthogonal camera directions. Cartoon representation draws helices as coils and strands as arrows; sticks shows the backbone as bonds; surface shows the solvent-excluded envelope. Rainbow coloring maps sequence position to hue (blue→red, N→C); chain coloring assigns a distinct color per polypeptide.

Sequence. This is the polypeptide sequence — one letter per residue, N-terminus first. Length ranges from a few dozen residues for small domains to over a thousand for large multi-domain proteins.

Secondary structure (8-state, DSSP). The SS8 string is DSSP's per-residue secondary-structure call. α-helix (H) means an i→i+4 H-bond ladder; β-strand (E) means the residue participates in a β-sheet; 3₁₀ (G) and π (I) are tighter and wider helices; T/S are turns/bends; '-' is loop.

Nearest PDB structures. Structural nearest neighbors (via Foldseek easy-search vs the PDB). Reported per hit: target PDB id, E-value, and alignment TM-score. A TM-score above ~0.5 is the conventional threshold for 'same fold'.